Protein AF-A0A7C2CJF6-F1 (afdb_monomer_lite)

Secondary structure (DSSP, 8-state):
-HHHHHHHHHHHHHHHHHHHTT--------SS-HHHHHHHHHH--SHHHHHHHHHHHSS-PPPPTTHHHH--HHHHHHHHHHHHTT-TT----PPPPS-S-----S--EEEE-SSS-EEEEETTT-GGGSPTTPPP------

Structure (mmCIF, N/CA/C/O backbone):
data_AF-A0A7C2CJF6-F1
#
_entry.id   AF-A0A7C2CJF6-F1
#
loop_
_atom_site.group_PDB
_atom_site.id
_atom_site.type_symbol
_atom_site.label_atom_id
_atom_site.label_alt_id
_atom_site.label_comp_id
_atom_site.label_asym_id
_atom_site.label_entity_id
_atom_site.label_seq_id
_atom_site.pdbx_PDB_ins_code
_atom_site.Cartn_x
_atom_site.Cartn_y
_atom_site.Cartn_z
_atom_site.occupancy
_atom_site.B_iso_or_equiv
_atom_site.auth_seq_id
_atom_site.auth_comp_id
_atom_site.auth_asym_id
_atom_site.auth_atom_id
_atom_site.pdbx_PDB_model_num
ATOM 1 N N . MET A 1 1 ? -16.722 65.332 27.517 1.00 61.25 1 MET A N 1
ATOM 2 C CA . MET A 1 1 ? -17.888 64.445 27.753 1.00 61.25 1 MET A CA 1
ATOM 3 C C . MET A 1 1 ? -18.373 63.747 26.479 1.00 61.25 1 MET A C 1
ATOM 5 O O . MET A 1 1 ? -18.347 62.527 26.443 1.00 61.25 1 MET A O 1
ATOM 9 N N . ARG A 1 2 ? -18.722 64.468 25.400 1.00 70.06 2 ARG A N 1
ATOM 10 C CA . ARG A 1 2 ? -19.282 63.871 24.162 1.00 70.06 2 ARG A CA 1
ATOM 11 C C . ARG A 1 2 ? -18.359 62.872 23.431 1.00 70.06 2 ARG A C 1
ATOM 1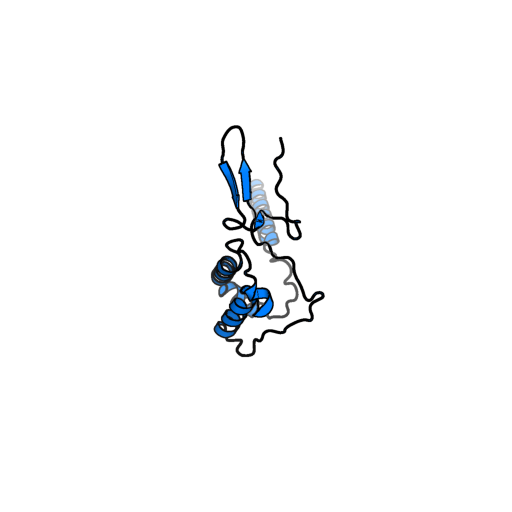3 O O . ARG A 1 2 ? -18.842 61.870 22.926 1.00 70.06 2 ARG A O 1
ATOM 20 N N . LYS A 1 3 ? -17.035 63.099 23.432 1.00 70.50 3 LYS A N 1
ATOM 21 C CA . LYS A 1 3 ? -16.035 62.179 22.840 1.00 70.50 3 LYS A CA 1
ATOM 22 C C . LYS A 1 3 ? -15.860 60.879 23.639 1.00 70.50 3 LYS A C 1
ATOM 24 O O . LYS A 1 3 ? -15.756 59.816 23.045 1.00 70.50 3 LYS A O 1
ATOM 29 N N . SER A 1 4 ? -15.885 60.954 24.972 1.00 77.06 4 SER A N 1
ATOM 30 C CA . SER A 1 4 ? -15.782 59.776 25.847 1.00 77.06 4 SER A CA 1
ATOM 31 C C . SER A 1 4 ? -17.004 58.867 25.722 1.00 77.06 4 SER A C 1
ATOM 33 O O . SER A 1 4 ? -16.852 57.656 25.682 1.00 77.06 4 SER A O 1
ATOM 35 N N . ILE A 1 5 ? -18.201 59.446 25.572 1.00 85.81 5 ILE A N 1
ATOM 36 C CA . ILE A 1 5 ? -19.433 58.683 25.314 1.00 85.81 5 ILE A CA 1
ATOM 37 C C . ILE A 1 5 ? -19.341 57.951 23.968 1.00 85.81 5 ILE A C 1
ATOM 39 O O . ILE A 1 5 ? -19.703 56.783 23.877 1.00 85.81 5 ILE A O 1
ATOM 43 N N . PHE A 1 6 ? -18.798 58.609 22.939 1.00 87.44 6 PHE A N 1
ATOM 44 C CA . PHE A 1 6 ? -18.628 58.007 21.615 1.00 87.44 6 PHE A CA 1
ATOM 45 C C . PHE A 1 6 ? -17.632 56.837 21.623 1.00 87.44 6 PHE A C 1
ATOM 47 O O . PHE A 1 6 ? -17.884 55.811 21.002 1.00 87.44 6 PHE A O 1
ATOM 54 N N . LEU A 1 7 ? -16.529 56.966 22.368 1.00 87.31 7 LEU A N 1
ATOM 55 C CA . LEU A 1 7 ? -15.533 55.901 22.526 1.00 87.31 7 LEU A CA 1
ATOM 56 C C . LEU A 1 7 ? -16.085 54.692 23.291 1.00 87.31 7 LEU A C 1
ATOM 58 O O . LEU A 1 7 ? -15.827 53.557 22.901 1.00 87.31 7 LEU A O 1
ATOM 62 N N . ILE A 1 8 ? -16.875 54.924 24.343 1.00 90.88 8 ILE A N 1
ATOM 63 C CA . ILE A 1 8 ? -17.529 53.843 25.093 1.00 90.88 8 ILE A CA 1
ATOM 64 C C . ILE A 1 8 ? -18.528 53.115 24.192 1.00 90.88 8 ILE A C 1
ATOM 66 O O . ILE A 1 8 ? -18.505 51.891 24.127 1.00 90.88 8 ILE A O 1
ATOM 70 N N . LEU A 1 9 ? -19.350 53.852 23.441 1.00 91.38 9 LEU A N 1
ATOM 71 C CA . LEU A 1 9 ? -20.325 53.254 22.531 1.00 91.38 9 LEU A CA 1
ATOM 72 C C . LEU A 1 9 ? -19.646 52.442 21.417 1.00 91.38 9 LEU A C 1
ATOM 74 O O . LEU A 1 9 ? -20.067 51.324 21.134 1.00 91.38 9 LEU A O 1
ATOM 78 N N . ALA A 1 10 ? -18.563 52.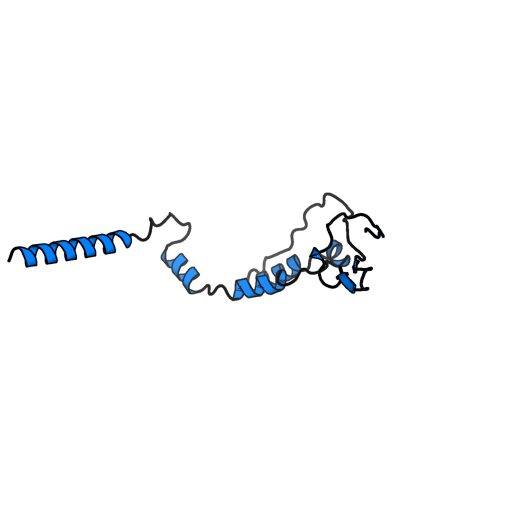963 20.834 1.00 90.06 10 ALA A N 1
ATOM 79 C CA . ALA A 1 10 ? -17.781 52.244 19.831 1.00 90.06 10 ALA A CA 1
ATOM 80 C C . ALA A 1 10 ? -17.150 50.961 20.399 1.00 90.06 10 ALA A C 1
ATOM 82 O O . ALA A 1 10 ? -17.175 49.929 19.735 1.00 90.06 10 ALA A O 1
ATOM 83 N N . SER A 1 11 ? -16.645 51.002 21.636 1.00 88.44 11 SER A N 1
ATOM 84 C CA . SER A 1 11 ? -16.096 49.826 22.324 1.00 88.44 11 SER A CA 1
ATOM 85 C C . SER A 1 11 ? -17.167 48.763 22.591 1.00 88.44 11 SER A C 1
ATOM 87 O O . SER A 1 11 ? -16.944 47.585 22.328 1.00 88.44 11 SER A O 1
ATOM 89 N N . VAL A 1 12 ? -18.361 49.172 23.034 1.00 91.56 12 VAL A N 1
ATOM 90 C CA . VAL A 1 12 ? -19.496 48.262 23.268 1.00 91.56 12 VAL A CA 1
ATOM 91 C C . VAL A 1 12 ? -19.952 47.603 21.965 1.00 91.56 12 VAL A C 1
ATOM 93 O O . VAL A 1 12 ? -20.170 46.395 21.939 1.00 91.56 12 VAL A O 1
ATOM 96 N N . ILE A 1 13 ? -20.048 48.369 20.873 1.00 90.06 13 ILE A N 1
ATOM 97 C CA . ILE A 1 13 ? -20.405 47.837 19.548 1.00 90.06 13 ILE A CA 1
ATOM 98 C C . ILE A 1 13 ? -19.330 46.866 19.050 1.00 90.06 13 ILE A C 1
ATOM 100 O O . ILE A 1 13 ? -19.659 45.792 18.555 1.00 90.06 13 ILE A O 1
ATOM 104 N N . PHE A 1 14 ? -18.051 47.209 19.217 1.00 86.94 14 PHE A N 1
ATOM 105 C CA . PHE A 1 14 ? -16.941 46.336 18.841 1.00 86.94 14 PHE A CA 1
ATOM 106 C C . PHE A 1 14 ? -16.973 45.014 19.621 1.00 86.94 14 PHE A C 1
ATOM 108 O O . PHE A 1 14 ? -16.875 43.945 19.024 1.00 86.94 14 PHE A O 1
ATOM 115 N N . PHE A 1 15 ? -17.205 45.069 20.935 1.00 84.44 15 PHE A N 1
ATOM 116 C CA . PHE A 1 15 ? -17.361 43.872 21.760 1.00 84.44 15 PHE A CA 1
ATOM 117 C C . PHE A 1 15 ? -18.586 43.039 21.359 1.00 84.44 15 PHE A C 1
ATOM 119 O O . PHE A 1 15 ? -18.473 41.822 21.237 1.00 84.44 15 PHE A O 1
ATOM 126 N N . ALA A 1 16 ? -19.733 43.667 21.090 1.00 84.56 16 ALA A N 1
ATOM 127 C CA . ALA A 1 16 ? -20.935 42.964 20.639 1.00 84.56 16 ALA A CA 1
ATOM 128 C C . ALA A 1 16 ? -20.721 42.245 19.294 1.00 84.56 16 ALA A C 1
ATOM 130 O O . ALA A 1 16 ? -21.175 41.116 19.122 1.00 84.56 16 ALA A O 1
ATOM 131 N N . LEU A 1 17 ? -19.982 42.861 18.364 1.00 82.75 17 LEU A N 1
ATOM 132 C CA . LEU A 1 17 ? -19.630 42.247 17.081 1.00 82.75 17 LEU A CA 1
ATOM 133 C C . LEU A 1 17 ? -18.701 41.036 17.253 1.00 82.75 17 LEU A C 1
ATOM 135 O O . LEU A 1 17 ? -18.908 40.030 16.581 1.00 82.75 17 LEU A O 1
ATOM 139 N N . VAL A 1 18 ? -17.728 41.094 18.170 1.00 79.75 18 VAL A N 1
ATOM 140 C CA . VAL A 1 18 ? -16.843 39.954 18.484 1.00 79.75 18 VAL A CA 1
ATOM 141 C C . VAL A 1 18 ? -17.624 38.795 19.115 1.00 79.75 18 VAL A C 1
ATOM 143 O O . VAL A 1 18 ? -17.413 37.644 18.743 1.00 79.75 18 VAL A O 1
ATOM 146 N N . PHE A 1 19 ? -18.562 39.081 20.023 1.00 70.19 19 PHE A N 1
ATOM 147 C CA . PHE A 1 19 ? -19.400 38.053 20.651 1.00 70.19 19 PHE A CA 1
ATOM 148 C C . PHE A 1 19 ? -20.450 37.449 19.704 1.00 70.19 19 PHE A C 1
ATOM 150 O O . PHE A 1 19 ? -20.811 36.291 19.873 1.00 70.19 19 PHE A O 1
ATOM 157 N N . CYS A 1 20 ? -20.898 38.177 18.678 1.00 63.59 20 CYS A N 1
ATOM 158 C CA . CYS A 1 20 ? -21.806 37.644 17.656 1.00 63.59 20 CYS A CA 1
ATOM 159 C C . CYS A 1 20 ? -21.126 36.577 16.768 1.00 63.59 20 CYS A C 1
ATOM 161 O O . CYS A 1 20 ? -21.765 35.629 16.330 1.00 63.59 20 CYS A O 1
ATOM 163 N N . GLN A 1 21 ? -19.804 36.665 16.569 1.00 61.59 21 GLN A N 1
ATOM 164 C CA . GLN A 1 21 ? -19.021 35.639 15.854 1.00 61.59 21 GLN A CA 1
ATOM 165 C C . GLN A 1 21 ? -18.745 34.381 16.704 1.00 61.59 21 GLN A C 1
ATOM 167 O O . GLN A 1 21 ? -18.205 33.402 16.195 1.00 61.59 21 GLN A O 1
ATOM 172 N N . LEU A 1 22 ? -19.083 34.396 18.002 1.00 57.88 22 LEU A N 1
ATOM 173 C CA . LEU A 1 22 ? -18.957 33.244 18.904 1.00 57.88 22 LEU A CA 1
ATOM 174 C C . LEU A 1 22 ? -20.170 32.307 18.853 1.00 57.88 22 LEU A C 1
ATOM 176 O O . LEU A 1 22 ? -20.222 31.350 19.633 1.00 57.88 22 LEU A O 1
ATOM 180 N N . GLU A 1 23 ? -21.118 32.529 17.939 1.00 54.84 23 GLU A N 1
ATOM 181 C CA . GLU A 1 23 ? -22.063 31.485 17.560 1.00 54.84 23 GLU A CA 1
ATOM 182 C C . GLU A 1 23 ? -21.272 30.316 16.965 1.00 54.84 23 GLU A C 1
ATOM 184 O O . GLU A 1 23 ? -20.946 30.266 15.779 1.00 54.84 23 GLU A O 1
ATOM 189 N N . ARG A 1 24 ? -20.928 29.351 17.830 1.00 55.72 24 ARG A N 1
ATOM 190 C CA . ARG A 1 24 ? -20.609 27.990 17.407 1.00 55.72 24 ARG A CA 1
ATOM 191 C C . ARG A 1 24 ? -21.781 27.583 16.530 1.00 55.72 24 ARG A C 1
ATOM 193 O O . ARG A 1 24 ? -22.889 27.482 17.051 1.00 55.72 24 ARG A O 1
ATOM 200 N N . GLY A 1 25 ? -21.537 27.464 15.222 1.00 56.81 25 GLY A N 1
ATOM 201 C CA . GLY A 1 25 ? -22.584 27.205 14.237 1.00 56.81 25 GLY A CA 1
ATOM 202 C C . GLY A 1 25 ? -23.543 26.135 14.743 1.00 56.81 25 GLY A C 1
ATOM 203 O O . GLY A 1 25 ? -23.090 25.204 15.413 1.00 56.81 25 GLY A O 1
ATOM 204 N N . GLU A 1 26 ? -24.841 26.326 14.475 1.00 56.59 26 GLU A N 1
ATOM 205 C CA . GLU A 1 26 ? -25.940 25.457 14.915 1.00 56.59 26 GLU A CA 1
ATOM 206 C C . GLU A 1 26 ? -25.466 24.022 15.138 1.00 56.59 26 GLU A C 1
ATOM 208 O O . GLU A 1 26 ? -24.933 23.386 14.221 1.00 56.59 26 GLU A O 1
ATOM 213 N N . SER A 1 27 ? -25.637 23.530 16.370 1.00 61.31 27 SER A N 1
ATOM 214 C CA . SER A 1 27 ? -25.366 22.139 16.710 1.00 61.31 27 SER A CA 1
ATOM 215 C C . SER A 1 27 ? -26.251 21.278 15.816 1.00 61.31 27 SER A C 1
ATOM 217 O O . SER A 1 27 ? -27.435 21.081 16.083 1.00 61.31 27 SER A O 1
ATOM 219 N N . ARG A 1 28 ? -25.691 20.836 14.687 1.00 64.12 28 ARG A N 1
ATOM 220 C CA . ARG A 1 28 ? -26.373 19.931 13.769 1.00 64.12 28 ARG A CA 1
ATOM 221 C C . ARG A 1 28 ? -26.801 18.730 14.594 1.00 64.12 28 ARG A C 1
ATOM 223 O O . ARG A 1 28 ? -26.000 18.221 15.377 1.00 64.12 28 ARG A O 1
ATOM 230 N N . SER A 1 29 ? -28.044 18.282 14.434 1.00 75.56 29 SER A N 1
ATOM 231 C CA . SER A 1 29 ? -28.495 17.082 15.132 1.00 75.56 29 SER A CA 1
ATOM 232 C C . SER A 1 29 ? -27.552 15.935 14.776 1.00 75.56 29 SER A C 1
ATOM 234 O O . SER A 1 29 ? -27.401 15.593 13.601 1.00 75.56 29 SER A O 1
ATOM 236 N N . THR A 1 30 ? -26.896 15.368 15.777 1.00 84.12 30 THR A N 1
ATOM 237 C CA . THR A 1 30 ? -25.996 14.230 15.610 1.00 84.12 30 THR A CA 1
ATOM 238 C C . THR A 1 30 ? -26.642 12.981 16.194 1.00 84.12 30 THR A C 1
ATOM 240 O O . THR A 1 30 ? -27.558 13.059 17.009 1.00 84.12 30 THR A O 1
ATOM 243 N N . LEU A 1 31 ? -26.183 11.810 15.748 1.00 90.94 31 LEU A N 1
ATOM 244 C CA . LEU A 1 31 ? -26.655 10.521 16.268 1.00 90.94 31 LEU A CA 1
ATOM 245 C C . LEU A 1 31 ? -26.220 10.275 17.722 1.00 90.94 31 LEU A C 1
ATOM 247 O O . LEU A 1 31 ? -26.804 9.435 18.399 1.00 90.94 31 LEU A O 1
ATOM 251 N N . LEU A 1 32 ? -25.184 10.980 18.185 1.00 92.19 32 LEU A N 1
ATOM 252 C CA . LEU A 1 32 ? -24.575 10.812 19.500 1.00 92.19 32 LEU A CA 1
ATOM 253 C C . LEU A 1 32 ? -24.730 12.093 20.326 1.00 92.19 32 LEU A C 1
ATOM 255 O O . LEU A 1 32 ? -24.725 13.182 19.756 1.00 92.19 32 LEU A O 1
ATOM 259 N N . PRO A 1 33 ? -24.815 12.002 21.662 1.00 91.94 33 PRO A N 1
ATOM 260 C CA . PRO A 1 33 ? -24.785 13.181 22.516 1.00 91.94 33 PRO A CA 1
ATOM 261 C C . PRO A 1 33 ? -23.520 14.030 22.272 1.00 91.94 33 PRO A C 1
ATOM 263 O O . PRO A 1 33 ? -22.443 13.460 22.059 1.00 91.94 33 PRO A O 1
ATOM 266 N N . PRO A 1 34 ? -23.604 15.372 22.357 1.00 88.62 34 PRO A N 1
ATOM 267 C CA . PRO A 1 34 ? -22.457 16.256 22.135 1.00 88.62 34 PRO A CA 1
ATOM 268 C C . PRO A 1 34 ? -21.228 15.915 22.989 1.00 88.62 34 PRO A C 1
ATOM 270 O O . PRO A 1 34 ? -20.109 15.931 22.482 1.00 88.62 34 PRO A O 1
ATOM 273 N N . ASP A 1 35 ? -21.428 15.541 24.255 1.00 91.62 35 ASP A N 1
ATOM 274 C CA . ASP A 1 35 ? -20.334 15.180 25.165 1.00 91.62 35 ASP A CA 1
ATOM 275 C C . ASP A 1 35 ? -19.592 13.917 24.709 1.00 91.62 35 ASP A C 1
ATOM 277 O O . ASP A 1 35 ? -18.367 13.846 24.774 1.00 91.62 35 ASP A O 1
ATOM 281 N N . THR A 1 36 ? -20.316 12.924 24.182 1.00 94.38 36 THR A N 1
ATOM 282 C CA . THR A 1 36 ? -19.712 11.710 23.617 1.00 94.38 36 THR A CA 1
ATOM 283 C C . THR A 1 36 ? -18.853 12.039 22.401 1.00 94.38 36 THR A C 1
ATOM 285 O O . THR A 1 36 ? -17.747 11.518 22.279 1.00 94.38 36 THR A O 1
ATOM 288 N N . LEU A 1 37 ? -19.325 12.926 21.521 1.00 91.06 37 LEU A N 1
ATOM 289 C CA . LEU A 1 37 ? -18.548 13.367 20.360 1.00 91.06 37 LEU A CA 1
ATOM 290 C C . LEU A 1 37 ? -17.279 14.106 20.776 1.00 91.06 37 LEU A C 1
ATOM 292 O O . LEU A 1 37 ? -16.217 13.836 20.224 1.00 91.06 37 LEU A O 1
ATOM 296 N N . LEU A 1 38 ? -17.373 15.001 21.763 1.00 91.06 38 LEU A N 1
ATOM 297 C CA . LEU A 1 38 ? -16.207 15.704 22.296 1.00 91.06 38 LEU A CA 1
ATOM 298 C C . LEU A 1 38 ? -15.183 14.733 22.884 1.00 91.06 38 LEU A C 1
ATOM 300 O O . LEU A 1 38 ? -13.994 14.887 22.624 1.00 91.06 38 LEU A O 1
ATOM 304 N N . ASN A 1 39 ? -15.628 13.707 23.610 1.00 94.69 39 ASN A N 1
ATOM 305 C CA . ASN A 1 39 ? -14.728 12.679 24.130 1.00 94.69 39 ASN A CA 1
ATOM 306 C C . ASN A 1 39 ? -14.025 11.910 23.003 1.00 94.69 39 ASN A C 1
ATOM 308 O O . ASN A 1 39 ? -12.819 11.705 23.082 1.00 94.69 39 ASN A O 1
ATOM 312 N N . ILE A 1 40 ? -14.740 11.548 21.931 1.00 92.50 40 ILE A N 1
ATOM 313 C CA . ILE A 1 40 ? -14.138 10.891 20.757 1.00 92.50 40 ILE A CA 1
ATOM 314 C C . ILE A 1 40 ? -13.097 11.803 20.094 1.00 92.50 40 ILE A C 1
ATOM 316 O O . ILE A 1 40 ? -11.999 11.351 19.784 1.00 92.50 40 ILE A O 1
ATOM 320 N N . ILE A 1 41 ? -13.429 13.081 19.888 1.00 90.56 41 ILE A N 1
ATOM 321 C CA . ILE A 1 41 ? -12.529 14.060 19.260 1.00 90.56 41 ILE A CA 1
ATOM 322 C C . ILE A 1 41 ? -11.266 14.261 20.103 1.00 90.56 41 ILE A C 1
ATOM 324 O O . ILE A 1 41 ? -10.175 14.336 19.549 1.00 90.56 41 ILE A O 1
ATOM 328 N N . ASN A 1 42 ? -11.407 14.341 21.426 1.00 93.50 42 ASN A N 1
ATOM 329 C CA . ASN A 1 42 ? -10.278 14.566 22.327 1.00 93.50 42 ASN A CA 1
ATOM 330 C C . ASN A 1 42 ? -9.366 13.337 22.465 1.00 93.50 42 ASN A C 1
ATOM 332 O O . ASN A 1 42 ? -8.181 13.502 22.741 1.00 93.50 42 ASN A O 1
ATOM 336 N N . GLU A 1 43 ? -9.900 12.129 22.276 1.00 93.38 43 GLU A N 1
ATOM 337 C CA . GLU A 1 43 ? -9.126 10.882 22.301 1.00 93.38 43 GLU A CA 1
ATOM 338 C C . GLU A 1 43 ? -8.413 10.613 20.961 1.00 93.38 43 GLU A C 1
ATOM 340 O O . GLU A 1 43 ? -7.319 10.050 20.919 1.00 93.38 43 GLU A O 1
ATOM 345 N N . ALA A 1 44 ? -9.016 11.011 19.836 1.00 92.25 44 ALA A N 1
ATOM 346 C CA . ALA A 1 44 ? -8.495 10.720 18.505 1.00 92.25 44 ALA A CA 1
ATOM 347 C C . ALA A 1 44 ? -7.381 11.699 18.082 1.00 92.25 44 ALA A C 1
ATOM 349 O O . ALA A 1 44 ? -7.655 12.776 17.558 1.00 92.25 44 ALA A O 1
ATOM 350 N N . SER A 1 45 ? -6.110 11.297 18.215 1.00 93.25 45 SER A N 1
ATOM 351 C CA . SER A 1 45 ? -4.972 12.110 17.740 1.00 93.25 45 SER A CA 1
ATOM 352 C C . SER A 1 45 ? -4.814 12.143 16.214 1.00 93.25 45 SER A C 1
ATOM 354 O O . SER A 1 45 ? -4.190 13.050 15.673 1.00 93.25 45 SER A O 1
ATOM 356 N N . GLY A 1 46 ? -5.352 11.145 15.506 1.00 94.19 46 GLY A N 1
ATOM 357 C CA . GLY A 1 46 ? -5.175 10.966 14.060 1.00 94.19 46 GLY A CA 1
ATOM 358 C C . GLY A 1 46 ? -3.885 10.238 13.657 1.00 94.19 46 GLY A C 1
ATOM 359 O O . GLY A 1 46 ? -3.840 9.658 12.573 1.00 94.19 46 GLY A O 1
ATOM 360 N N . ASP A 1 47 ? -2.880 10.157 14.534 1.00 95.50 47 ASP A N 1
ATOM 361 C CA . ASP A 1 47 ? -1.590 9.520 14.219 1.00 95.50 47 ASP A CA 1
ATOM 362 C C . ASP A 1 47 ? -1.731 8.032 13.892 1.00 95.50 47 ASP A C 1
ATOM 364 O O . ASP A 1 47 ? -1.089 7.526 12.973 1.00 95.50 47 ASP A O 1
ATOM 368 N N . LEU A 1 48 ? -2.594 7.320 14.624 1.00 93.81 48 LEU A N 1
ATOM 369 C CA . LEU A 1 48 ? -2.852 5.901 14.376 1.00 93.81 48 LEU A CA 1
ATOM 370 C C . LEU A 1 48 ? -3.484 5.678 12.994 1.00 93.81 48 LEU A C 1
ATOM 372 O O . LEU A 1 48 ? -3.133 4.727 12.295 1.00 93.81 48 LEU A O 1
ATOM 376 N N . ALA A 1 49 ? -4.394 6.568 12.587 1.00 93.88 49 ALA A N 1
ATOM 377 C CA . ALA A 1 49 ? -5.013 6.510 11.268 1.00 93.88 49 ALA A CA 1
ATOM 378 C C . ALA A 1 49 ? -3.972 6.769 10.169 1.00 93.88 49 ALA A C 1
ATOM 380 O O . ALA A 1 49 ? -3.879 5.982 9.228 1.00 93.88 49 ALA A O 1
ATOM 381 N N . LEU A 1 50 ? -3.135 7.797 10.342 1.00 96.19 50 LEU A N 1
ATOM 382 C CA . LEU A 1 50 ? -2.062 8.128 9.405 1.00 96.19 50 LEU A CA 1
ATOM 383 C C . LEU A 1 50 ? -1.039 6.991 9.268 1.00 96.19 50 LEU A C 1
ATOM 385 O O . LEU A 1 50 ? -0.616 6.672 8.161 1.00 96.19 50 LEU A O 1
ATOM 389 N N . GLN A 1 51 ? -0.654 6.339 10.367 1.00 95.81 51 GLN A N 1
ATOM 390 C CA . GLN A 1 51 ? 0.256 5.190 10.312 1.00 95.81 51 GLN A CA 1
ATOM 391 C C . GLN A 1 51 ? -0.331 4.045 9.482 1.00 95.81 51 GLN A C 1
ATOM 393 O O . GLN A 1 51 ? 0.352 3.507 8.611 1.00 95.81 51 GLN A O 1
ATOM 398 N N . ASN A 1 52 ? -1.601 3.696 9.707 1.00 96.12 52 ASN A N 1
ATOM 399 C CA . ASN A 1 52 ? -2.277 2.666 8.917 1.00 96.12 52 ASN A CA 1
ATOM 400 C C . ASN A 1 52 ? -2.371 3.048 7.431 1.00 96.12 52 ASN A C 1
ATOM 402 O O . ASN A 1 52 ? -2.167 2.194 6.570 1.00 96.12 52 ASN A O 1
ATOM 406 N N . GLU A 1 53 ? -2.633 4.321 7.128 1.00 95.94 53 GLU A N 1
ATOM 407 C CA . GLU A 1 53 ? -2.639 4.838 5.756 1.00 95.94 53 GLU A CA 1
ATOM 408 C C . GLU A 1 53 ? -1.263 4.696 5.095 1.00 95.94 53 GLU A C 1
ATOM 410 O O . GLU A 1 53 ? -1.171 4.191 3.978 1.00 95.94 53 GLU A O 1
ATOM 415 N N . ILE A 1 54 ? -0.182 5.039 5.798 1.00 96.75 54 ILE A N 1
ATOM 416 C CA . ILE A 1 54 ? 1.189 4.871 5.296 1.00 96.75 54 ILE A CA 1
ATOM 417 C C . ILE A 1 54 ? 1.507 3.391 5.034 1.00 96.75 54 ILE A C 1
ATOM 419 O O . ILE A 1 54 ? 2.102 3.073 4.005 1.00 96.75 54 ILE A O 1
ATOM 423 N N . PHE A 1 55 ? 1.095 2.469 5.910 1.00 94.81 55 PHE A N 1
ATOM 424 C CA . PHE A 1 55 ? 1.320 1.033 5.690 1.00 94.81 55 PHE A CA 1
ATOM 425 C C . PHE A 1 55 ? 0.554 0.477 4.485 1.00 94.81 55 PHE A C 1
ATOM 427 O O . PHE A 1 55 ? 1.057 -0.417 3.804 1.00 94.81 55 PHE A O 1
ATOM 434 N N . LEU A 1 56 ? -0.647 0.992 4.219 1.00 94.19 56 LEU A N 1
ATOM 435 C CA . LEU A 1 56 ? -1.483 0.546 3.105 1.00 94.19 56 LEU A CA 1
ATOM 436 C C . LEU A 1 56 ? -1.102 1.202 1.774 1.00 94.19 56 LEU A C 1
ATOM 438 O O . LEU A 1 56 ? -1.141 0.545 0.737 1.00 94.19 56 LEU A O 1
ATOM 442 N N . ALA A 1 57 ? -0.767 2.491 1.799 1.00 92.19 57 ALA A N 1
ATOM 443 C CA . ALA A 1 57 ? -0.723 3.339 0.611 1.00 92.19 57 ALA A CA 1
ATOM 444 C C . ALA A 1 57 ? 0.529 4.224 0.513 1.00 92.19 57 ALA A C 1
ATOM 446 O O . ALA A 1 57 ? 0.640 5.020 -0.418 1.00 92.19 57 ALA A O 1
ATOM 447 N N . GLY A 1 58 ? 1.495 4.089 1.428 1.00 92.88 58 GLY A N 1
ATOM 448 C CA . GLY A 1 58 ? 2.712 4.908 1.430 1.00 92.88 58 GLY A CA 1
ATOM 449 C C . GLY A 1 58 ? 3.583 4.729 0.183 1.00 92.88 58 GLY A C 1
ATOM 450 O O . GLY A 1 58 ? 4.333 5.634 -0.178 1.00 92.88 58 GLY A O 1
ATOM 451 N N . VAL A 1 59 ? 3.464 3.588 -0.501 1.00 91.44 59 VAL A N 1
ATOM 452 C CA . VAL A 1 59 ? 4.098 3.331 -1.798 1.00 91.44 59 VAL A CA 1
ATOM 453 C C . VAL A 1 59 ? 3.144 2.592 -2.731 1.00 91.44 59 VAL A C 1
ATOM 455 O O . VAL A 1 59 ? 2.332 1.774 -2.301 1.00 91.44 59 VAL A O 1
ATOM 458 N N . CYS A 1 60 ? 3.279 2.837 -4.035 1.00 89.56 60 CYS A N 1
ATOM 459 C CA . CYS A 1 60 ? 2.595 2.039 -5.047 1.00 89.56 60 CYS A CA 1
ATOM 460 C C . CYS A 1 60 ? 3.237 0.651 -5.092 1.00 89.56 60 CYS A C 1
ATOM 462 O O . CYS A 1 60 ? 4.338 0.485 -5.611 1.00 89.56 60 CYS A O 1
ATOM 464 N N . ARG A 1 61 ? 2.570 -0.349 -4.523 1.00 89.88 61 ARG A N 1
ATOM 465 C CA . ARG A 1 61 ? 3.070 -1.723 -4.495 1.00 89.88 61 ARG A CA 1
ATOM 466 C C . ARG A 1 61 ? 2.631 -2.475 -5.746 1.00 89.88 61 ARG A C 1
ATOM 468 O O . ARG A 1 61 ? 1.469 -2.392 -6.136 1.00 89.88 61 ARG A O 1
ATOM 475 N N . ASN A 1 62 ? 3.538 -3.250 -6.341 1.00 90.31 62 ASN A N 1
ATOM 476 C CA . ASN A 1 62 ? 3.131 -4.188 -7.381 1.00 90.31 62 ASN A CA 1
ATOM 477 C C . ASN A 1 62 ? 2.380 -5.346 -6.720 1.00 90.31 62 ASN A C 1
ATOM 479 O O . ASN A 1 62 ? 2.889 -5.945 -5.766 1.00 90.31 62 ASN A O 1
ATOM 483 N N . ARG A 1 63 ? 1.179 -5.657 -7.207 1.00 90.38 63 ARG A N 1
ATOM 484 C CA . ARG A 1 63 ? 0.385 -6.754 -6.659 1.00 90.38 63 ARG A CA 1
ATOM 485 C C . ARG A 1 63 ? 0.875 -8.071 -7.268 1.00 90.38 63 ARG A C 1
ATOM 487 O O . ARG A 1 63 ? 0.760 -8.239 -8.474 1.00 90.38 63 ARG A O 1
ATOM 494 N N . PRO A 1 64 ? 1.390 -9.018 -6.470 1.00 90.19 64 PRO A N 1
ATOM 495 C CA . PR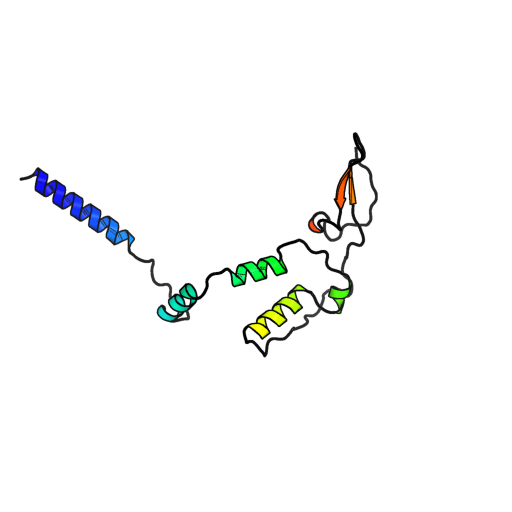O A 1 64 ? 1.830 -10.300 -6.991 1.00 90.19 64 PRO A CA 1
ATOM 496 C C . PRO A 1 64 ? 0.632 -11.169 -7.416 1.00 90.19 64 PRO A C 1
ATOM 498 O O . PRO A 1 64 ? -0.417 -11.117 -6.761 1.00 90.19 64 PRO A O 1
ATOM 501 N N . PRO A 1 65 ? 0.809 -12.065 -8.406 1.00 91.25 65 PRO A N 1
ATOM 502 C CA . PRO A 1 65 ? -0.241 -12.962 -8.888 1.00 91.25 65 PRO A CA 1
ATOM 503 C C . PRO A 1 65 ? -0.949 -13.767 -7.788 1.00 91.25 65 PRO A C 1
ATOM 505 O O . PRO A 1 65 ? -2.152 -14.016 -7.856 1.00 91.25 65 PRO A O 1
ATOM 508 N N . ALA A 1 66 ? -0.205 -14.163 -6.750 1.00 92.00 66 ALA A N 1
ATOM 509 C CA . ALA A 1 66 ? -0.725 -14.955 -5.639 1.00 92.00 66 ALA A CA 1
ATOM 510 C C . ALA A 1 66 ? -1.908 -14.270 -4.932 1.00 92.00 66 ALA A C 1
ATOM 512 O O . ALA A 1 66 ? -2.879 -14.941 -4.580 1.00 92.00 66 ALA A O 1
ATOM 513 N N . GLU A 1 67 ? -1.886 -12.941 -4.797 1.00 92.88 67 GLU A N 1
ATOM 514 C CA . GLU A 1 67 ? -2.932 -12.193 -4.090 1.00 92.88 67 GLU A CA 1
ATOM 515 C C . GLU A 1 67 ? -4.296 -12.233 -4.778 1.00 92.88 67 GLU A C 1
ATOM 517 O O . GLU A 1 67 ? -5.315 -12.130 -4.100 1.00 92.88 67 GLU A O 1
ATOM 522 N N . TYR A 1 68 ? -4.350 -12.462 -6.093 1.00 89.50 68 TYR A N 1
ATOM 523 C CA . TYR A 1 68 ? -5.623 -12.655 -6.796 1.00 89.50 68 TYR A CA 1
ATOM 524 C C . TYR A 1 68 ? -6.294 -13.996 -6.459 1.00 89.50 68 TYR A C 1
ATOM 526 O O . TYR A 1 68 ? -7.458 -14.199 -6.795 1.00 89.50 68 TYR A O 1
ATOM 534 N N . THR A 1 69 ? -5.569 -14.916 -5.812 1.00 88.12 69 THR A N 1
ATOM 535 C CA . THR A 1 69 ? -6.060 -16.261 -5.463 1.00 88.12 69 THR A CA 1
ATOM 536 C C . THR A 1 69 ? -6.149 -16.500 -3.960 1.00 88.12 69 THR A C 1
ATOM 538 O O . THR A 1 69 ? -7.074 -17.166 -3.508 1.00 88.12 69 THR A O 1
ATOM 541 N N . SER A 1 70 ? -5.211 -15.957 -3.180 1.00 88.44 70 SER A N 1
ATOM 542 C CA . SER A 1 70 ? -5.121 -16.165 -1.729 1.00 88.44 70 SER A CA 1
ATOM 543 C C . SER A 1 70 ? -5.645 -14.986 -0.902 1.00 88.44 70 SER A C 1
ATOM 545 O O . SER A 1 70 ? -5.502 -14.992 0.320 1.00 88.44 70 SER A O 1
ATOM 547 N N . GLY A 1 71 ? -6.197 -13.964 -1.558 1.00 90.50 71 GLY A N 1
ATOM 548 C CA . GLY A 1 71 ? -6.670 -12.733 -0.932 1.00 90.50 71 GLY A CA 1
ATOM 549 C C . GLY A 1 71 ? -5.623 -11.617 -0.926 1.00 90.50 71 GLY A C 1
ATOM 550 O O . GLY A 1 71 ? -4.411 -11.855 -0.888 1.00 90.50 71 GLY A O 1
ATOM 551 N N . TYR A 1 72 ? -6.115 -10.379 -0.952 1.00 93.25 72 TYR A N 1
ATOM 552 C CA . TYR A 1 72 ? -5.293 -9.178 -1.070 1.00 93.25 72 TYR A CA 1
ATOM 553 C C . TYR A 1 72 ? -4.581 -8.818 0.235 1.00 93.25 72 TYR A C 1
ATOM 555 O O . TYR A 1 72 ? -5.102 -9.031 1.336 1.00 93.25 72 TYR A O 1
ATOM 563 N N . PHE A 1 73 ? -3.390 -8.229 0.112 1.00 94.06 73 PHE A N 1
ATOM 564 C CA . PHE A 1 73 ? -2.643 -7.677 1.243 1.00 94.06 73 PHE A CA 1
ATOM 565 C C . PHE A 1 73 ? -3.497 -6.719 2.079 1.00 94.06 73 PHE A C 1
ATOM 567 O O . PHE A 1 73 ? -3.559 -6.875 3.297 1.00 94.06 73 PHE A O 1
ATOM 574 N N . GLU A 1 74 ? -4.187 -5.778 1.430 1.00 94.69 74 GLU A N 1
ATOM 575 C CA . GLU A 1 74 ? -4.945 -4.728 2.114 1.00 94.69 74 GLU A CA 1
ATOM 576 C C . GLU A 1 74 ? -6.079 -5.333 2.952 1.00 94.69 74 GLU A C 1
ATOM 578 O O . GLU A 1 74 ? -6.287 -4.954 4.103 1.00 94.69 74 GLU A O 1
ATOM 583 N N . THR A 1 75 ? -6.766 -6.340 2.407 1.00 95.25 75 THR A N 1
ATOM 584 C CA . THR A 1 75 ? -7.841 -7.057 3.100 1.00 95.25 75 THR A CA 1
ATOM 585 C C . THR A 1 75 ? -7.326 -7.788 4.339 1.00 95.25 75 THR A C 1
ATOM 587 O O . THR A 1 75 ? -7.947 -7.707 5.400 1.00 95.25 75 THR A O 1
ATOM 590 N N . ARG A 1 76 ? -6.180 -8.475 4.235 1.00 94.94 76 ARG A N 1
ATOM 591 C CA . ARG A 1 76 ? -5.572 -9.182 5.376 1.00 94.94 76 ARG A CA 1
ATOM 592 C C . ARG A 1 76 ? -5.092 -8.210 6.449 1.00 94.94 76 ARG A C 1
ATOM 594 O O . ARG A 1 76 ? -5.421 -8.402 7.616 1.00 94.94 76 ARG A O 1
ATOM 601 N N . PHE A 1 77 ? -4.393 -7.148 6.048 1.00 95.94 77 PHE A N 1
ATOM 602 C CA . PHE A 1 77 ? -3.925 -6.101 6.956 1.00 95.94 77 PHE A CA 1
ATOM 603 C C . PHE A 1 77 ? -5.089 -5.480 7.740 1.00 95.94 77 PHE A C 1
ATOM 605 O O . PHE A 1 77 ? -5.032 -5.372 8.964 1.00 95.94 77 PHE A O 1
ATOM 612 N N . LEU A 1 78 ? -6.178 -5.123 7.052 1.00 96.88 78 LEU A N 1
ATOM 613 C CA . LEU A 1 78 ? -7.362 -4.558 7.700 1.00 96.88 78 LEU A CA 1
ATOM 614 C C . LEU A 1 78 ? -8.017 -5.552 8.660 1.00 96.88 78 LEU A C 1
ATOM 616 O O . LEU A 1 78 ? -8.371 -5.165 9.770 1.00 96.88 78 LEU A O 1
ATOM 620 N N . LEU A 1 79 ? -8.147 -6.825 8.281 1.00 97.31 79 LEU A N 1
ATOM 621 C CA . LEU A 1 79 ? -8.706 -7.848 9.167 1.00 97.31 79 LEU A CA 1
ATOM 622 C C . LEU A 1 79 ? -7.888 -7.994 10.458 1.00 97.31 79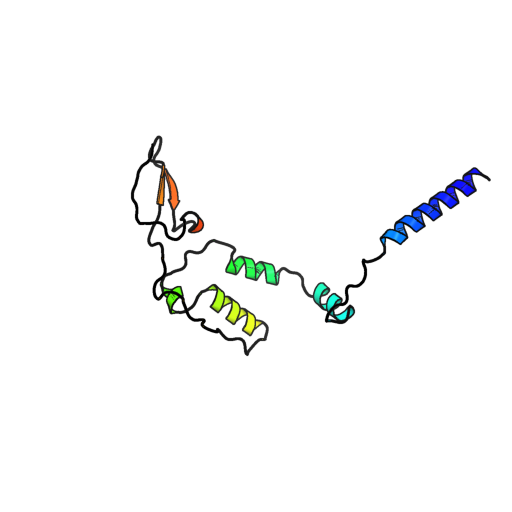 LEU A C 1
ATOM 624 O O . LEU A 1 79 ? -8.463 -8.088 11.544 1.00 97.31 79 LEU A O 1
ATOM 628 N N . GLU A 1 80 ? -6.560 -8.011 10.345 1.00 96.81 80 GLU A N 1
ATOM 629 C CA . GLU A 1 80 ? -5.650 -8.072 11.491 1.00 96.81 80 GLU A CA 1
ATOM 630 C C . GLU A 1 80 ? -5.822 -6.847 12.398 1.00 96.81 80 GLU A C 1
ATOM 632 O O . GLU A 1 80 ? -6.006 -7.011 13.606 1.00 96.81 80 GLU A O 1
ATOM 637 N N . LYS A 1 81 ? -5.880 -5.637 11.825 1.00 96.81 81 LYS A N 1
ATOM 638 C CA . LYS A 1 81 ? -6.114 -4.399 12.584 1.00 96.81 81 LYS A CA 1
ATOM 639 C C . LYS A 1 81 ? -7.479 -4.346 13.259 1.00 96.81 81 LYS A C 1
ATOM 641 O O . LYS A 1 81 ? -7.562 -3.972 14.424 1.00 96.81 81 LYS A O 1
ATOM 646 N N . LEU A 1 82 ? -8.547 -4.772 12.587 1.00 97.00 82 LEU A N 1
ATOM 647 C CA . LEU A 1 82 ? -9.881 -4.835 13.194 1.00 97.00 82 LEU A CA 1
ATOM 648 C C . LEU A 1 82 ? -9.887 -5.761 14.417 1.00 97.00 82 LEU A C 1
ATOM 650 O O . LEU A 1 82 ? -10.421 -5.396 15.467 1.00 97.00 82 LEU A O 1
ATOM 654 N N . LYS A 1 83 ? -9.249 -6.931 14.308 1.00 97.56 83 LYS A N 1
ATOM 655 C CA . LYS A 1 83 ? -9.121 -7.873 15.427 1.00 97.56 83 LYS A CA 1
ATOM 656 C C . LYS A 1 83 ? -8.272 -7.304 16.563 1.00 97.56 83 LYS A C 1
ATOM 658 O O . LYS A 1 83 ? -8.667 -7.440 17.719 1.00 97.56 83 LYS A O 1
ATOM 663 N N . GLU A 1 84 ? -7.161 -6.640 16.245 1.00 96.00 84 GLU A N 1
ATOM 664 C CA . GLU A 1 84 ? -6.314 -5.923 17.212 1.00 96.00 84 GLU A CA 1
ATOM 665 C C . GLU A 1 84 ? -7.116 -4.864 17.989 1.00 96.00 84 GLU A C 1
ATOM 667 O O . GLU A 1 84 ? -6.970 -4.747 19.203 1.00 96.00 84 GLU A O 1
ATOM 672 N N . TYR A 1 85 ? -8.034 -4.161 17.321 1.00 94.75 85 TYR A N 1
ATOM 673 C CA . TYR A 1 85 ? -8.910 -3.149 17.927 1.00 94.75 85 TYR A CA 1
ATOM 674 C C . TYR A 1 85 ? -10.127 -3.726 18.671 1.00 94.75 85 TYR A C 1
ATOM 676 O O . TYR A 1 85 ? -10.988 -2.974 19.126 1.00 94.75 85 TYR A O 1
ATOM 684 N N . GLY A 1 86 ? -10.213 -5.051 18.817 1.00 97.31 86 GLY A N 1
ATOM 685 C CA . GLY A 1 86 ? -11.258 -5.723 19.593 1.00 97.31 86 GLY A CA 1
ATOM 686 C C . GLY A 1 86 ? -12.492 -6.149 18.793 1.00 97.31 86 GLY A C 1
ATOM 687 O O . GLY A 1 86 ? -13.426 -6.703 19.373 1.00 97.31 86 GLY A O 1
ATOM 688 N N . LEU A 1 87 ? -12.505 -5.971 17.467 1.00 97.69 87 LEU A N 1
ATOM 689 C CA . LEU A 1 87 ? -13.579 -6.455 16.590 1.00 97.69 87 LEU A CA 1
ATOM 690 C C . LEU A 1 87 ? -13.332 -7.923 16.213 1.00 97.69 87 LEU A C 1
ATOM 692 O O . LEU A 1 87 ? -13.018 -8.264 15.074 1.00 97.69 87 LEU A O 1
ATOM 696 N N . SER A 1 88 ? -13.468 -8.815 17.195 1.00 95.88 88 SER A N 1
ATOM 697 C CA . SER A 1 88 ? -13.148 -10.247 17.061 1.00 95.88 88 SER A CA 1
ATOM 698 C C . SER A 1 88 ? -14.005 -10.994 16.034 1.00 95.88 88 SER A C 1
ATOM 700 O O . SER A 1 88 ? -13.562 -12.003 15.487 1.00 95.88 88 SER A O 1
ATOM 702 N N . GLN A 1 89 ? -15.208 -10.489 15.758 1.00 97.50 89 GLN A N 1
ATOM 703 C CA . GLN A 1 89 ? -16.151 -11.058 14.793 1.00 97.50 89 GLN A CA 1
ATOM 704 C C . GLN A 1 89 ? -15.925 -10.568 13.353 1.00 97.50 89 GLN A C 1
ATOM 706 O O . GLN A 1 89 ? -16.695 -10.931 12.470 1.00 97.50 89 GLN A O 1
ATOM 711 N N . ALA A 1 90 ? -14.910 -9.735 13.098 1.00 97.62 90 ALA A N 1
ATOM 712 C CA . ALA A 1 90 ? -14.590 -9.302 11.742 1.00 97.62 90 ALA A CA 1
ATOM 713 C C . ALA A 1 90 ? -14.156 -10.494 10.869 1.00 97.62 90 ALA A C 1
ATOM 715 O O . ALA A 1 90 ? -13.338 -11.323 11.284 1.00 97.62 90 ALA A O 1
ATOM 716 N N . GLU A 1 91 ? -14.673 -10.544 9.641 1.00 96.94 91 GLU A N 1
ATOM 717 C CA . GLU A 1 91 ? -14.408 -11.595 8.658 1.00 96.94 91 GLU A CA 1
ATOM 718 C C . GLU A 1 91 ? -14.328 -11.034 7.232 1.00 96.94 91 GLU A C 1
ATOM 720 O O . GLU A 1 91 ? -14.755 -9.911 6.960 1.00 96.94 91 GLU A O 1
ATOM 725 N N . ILE A 1 92 ? -13.750 -11.820 6.320 1.00 95.62 92 ILE A N 1
ATOM 726 C CA . ILE A 1 92 ? -13.648 -11.473 4.900 1.00 95.62 92 ILE A CA 1
ATOM 727 C C . ILE A 1 92 ? -14.849 -12.072 4.177 1.00 95.62 92 ILE A C 1
ATOM 729 O O . ILE A 1 92 ? -15.078 -13.278 4.242 1.00 95.62 92 ILE A O 1
ATOM 733 N N . VAL A 1 93 ? -15.581 -11.228 3.453 1.00 94.31 93 VAL A N 1
ATOM 734 C CA . VAL A 1 93 ? -16.680 -11.653 2.584 1.00 94.31 93 VAL A CA 1
ATOM 735 C C . VAL A 1 93 ? -16.211 -11.595 1.135 1.00 94.31 93 VAL A C 1
ATOM 737 O O . VAL A 1 93 ? -15.990 -10.514 0.590 1.00 94.31 93 VAL A O 1
ATOM 740 N N . GLU A 1 94 ? -16.075 -12.762 0.509 1.00 90.50 94 GLU A N 1
ATOM 741 C CA . GLU A 1 94 ? -15.711 -12.879 -0.904 1.00 90.50 94 GLU A CA 1
ATOM 742 C C . GLU A 1 94 ? -16.926 -12.607 -1.797 1.00 90.50 94 GLU A C 1
ATOM 744 O O . GLU A 1 94 ? -17.972 -13.253 -1.685 1.00 90.50 94 GLU A O 1
ATOM 749 N N . LEU A 1 95 ? -16.787 -11.640 -2.702 1.00 90.56 95 LEU A N 1
ATOM 750 C CA . LEU A 1 95 ? -17.842 -11.246 -3.633 1.00 90.56 95 LEU A CA 1
ATOM 751 C C . LEU A 1 95 ? -17.638 -11.909 -5.003 1.00 90.56 95 LEU A C 1
ATOM 753 O O . LEU A 1 95 ? -16.502 -12.153 -5.414 1.00 90.56 95 LEU A O 1
ATOM 757 N N . PRO A 1 96 ? -18.717 -12.182 -5.759 1.00 89.75 96 PRO A N 1
ATOM 758 C CA . PRO A 1 96 ? -18.593 -12.786 -7.081 1.00 89.75 96 PRO A CA 1
ATOM 759 C C . PRO A 1 96 ? -17.808 -11.879 -8.043 1.00 89.75 96 PRO A C 1
ATOM 761 O O . PRO A 1 96 ? -18.107 -10.693 -8.191 1.00 89.75 96 PRO A O 1
ATOM 764 N N . THR A 1 97 ? -16.831 -12.457 -8.747 1.00 85.31 97 THR A N 1
ATOM 765 C CA . THR A 1 97 ? -16.060 -11.758 -9.787 1.00 85.31 97 THR A CA 1
ATOM 766 C C . THR A 1 97 ? -16.772 -11.781 -11.142 1.00 85.31 97 THR A C 1
ATOM 768 O O . THR A 1 97 ? -17.447 -12.748 -11.499 1.00 85.31 97 THR A O 1
ATOM 771 N N . ARG A 1 98 ? -16.583 -10.719 -11.936 1.00 86.00 98 ARG A N 1
ATOM 772 C CA . ARG A 1 98 ? -17.083 -10.632 -13.321 1.00 86.00 98 ARG A CA 1
ATOM 773 C C . ARG A 1 98 ? -16.275 -11.483 -14.303 1.00 86.00 98 ARG A C 1
ATOM 775 O O . ARG A 1 98 ? -16.794 -11.841 -15.355 1.00 86.00 98 ARG A O 1
ATOM 782 N N . SER A 1 99 ? -15.016 -11.782 -13.985 1.00 88.75 99 SER A N 1
ATOM 783 C CA . SER A 1 99 ? -14.096 -12.524 -14.851 1.00 88.75 99 SER A CA 1
ATOM 784 C C . SER A 1 99 ? -13.251 -13.496 -14.037 1.00 88.75 99 SER A C 1
ATOM 786 O O . SER A 1 99 ? -12.860 -13.198 -12.910 1.00 88.75 99 SER A O 1
ATOM 788 N N . LYS A 1 100 ? -12.938 -14.652 -14.629 1.00 87.25 100 LYS A N 1
ATOM 789 C CA . LYS A 1 100 ? -12.011 -15.636 -14.046 1.00 87.25 100 LYS A CA 1
ATOM 790 C C . LYS A 1 100 ? -10.545 -15.219 -14.173 1.00 87.25 100 LYS A C 1
ATOM 792 O O . LYS A 1 100 ? -9.702 -15.767 -13.476 1.00 87.25 100 LYS A O 1
ATOM 797 N N . THR A 1 101 ? -10.248 -14.292 -15.078 1.00 89.75 101 THR A N 1
ATOM 798 C CA . THR A 1 101 ? -8.898 -13.797 -15.347 1.00 89.75 101 THR A CA 1
ATOM 799 C C . THR A 1 101 ? -8.857 -12.287 -15.182 1.00 89.75 101 THR A C 1
ATOM 801 O O . THR A 1 101 ? -9.830 -11.590 -15.487 1.00 89.75 101 THR A O 1
ATOM 804 N N . THR A 1 102 ? -7.712 -11.785 -14.739 1.00 90.56 102 THR A N 1
ATOM 805 C CA . THR A 1 102 ? -7.411 -10.357 -14.675 1.00 90.56 102 THR A CA 1
ATOM 806 C C . THR A 1 102 ? -6.134 -10.077 -15.451 1.00 90.56 102 THR A C 1
ATOM 808 O O . THR A 1 102 ? -5.320 -10.975 -15.656 1.00 90.56 102 THR A O 1
ATOM 811 N N . TRP A 1 103 ? -5.984 -8.838 -15.906 1.00 91.94 103 TRP A N 1
ATOM 812 C CA . TRP A 1 103 ? -4.718 -8.359 -16.440 1.00 91.94 103 TRP A CA 1
ATOM 813 C C . TRP A 1 103 ? -3.721 -8.188 -15.290 1.00 91.94 103 TRP A C 1
ATOM 815 O O . TRP A 1 103 ? -4.096 -7.685 -14.228 1.00 91.94 103 TRP A O 1
ATOM 825 N N . ASP A 1 104 ? -2.480 -8.606 -15.519 1.00 92.00 104 ASP A N 1
ATOM 826 C CA . ASP A 1 104 ? -1.356 -8.434 -14.606 1.00 92.00 104 ASP A CA 1
ATOM 827 C C . ASP A 1 104 ? -0.087 -8.186 -15.426 1.00 92.00 104 ASP A C 1
ATOM 829 O O . ASP A 1 104 ? 0.112 -8.809 -16.472 1.00 92.00 104 ASP A O 1
ATOM 833 N N . ALA A 1 105 ? 0.740 -7.241 -14.989 1.00 92.00 105 ALA A N 1
ATOM 834 C CA . ALA A 1 105 ? 1.937 -6.855 -15.721 1.00 92.00 105 ALA A CA 1
ATOM 835 C C . ALA A 1 105 ? 3.150 -7.652 -15.244 1.00 92.00 105 ALA A C 1
ATOM 837 O O . ALA A 1 105 ? 3.499 -7.628 -14.067 1.00 92.00 105 ALA A O 1
ATOM 838 N N . GLU A 1 106 ? 3.845 -8.296 -16.179 1.00 90.44 106 GLU A N 1
ATOM 839 C CA . GLU A 1 106 ? 5.054 -9.064 -15.868 1.00 90.44 106 GLU A CA 1
ATOM 840 C C . GLU A 1 106 ? 6.310 -8.176 -15.829 1.00 90.44 106 GLU A C 1
ATOM 842 O O . GLU A 1 106 ? 7.173 -8.333 -14.965 1.00 90.44 106 GLU A O 1
ATOM 847 N N . MET A 1 107 ? 6.417 -7.231 -16.769 1.00 92.56 107 MET A N 1
ATOM 848 C CA . MET A 1 107 ? 7.568 -6.342 -16.939 1.00 92.56 107 MET A CA 1
ATOM 849 C C . MET A 1 107 ? 7.170 -5.113 -17.762 1.00 92.56 107 MET A C 1
ATOM 851 O O . MET A 1 107 ? 6.420 -5.232 -18.730 1.00 92.56 107 MET A O 1
ATOM 855 N N . ALA A 1 108 ? 7.708 -3.945 -17.415 1.00 95.38 108 ALA A N 1
ATOM 856 C CA . ALA A 1 108 ? 7.693 -2.773 -18.281 1.00 95.38 108 ALA A CA 1
ATOM 857 C C . ALA A 1 108 ? 8.859 -1.853 -17.922 1.00 95.38 108 ALA A C 1
ATOM 859 O O . ALA A 1 108 ? 9.105 -1.592 -16.745 1.00 95.38 108 ALA A O 1
ATOM 860 N N . GLU A 1 109 ? 9.548 -1.345 -18.937 1.00 96.88 109 GLU A N 1
ATOM 861 C CA . GLU A 1 109 ? 10.648 -0.402 -18.772 1.00 96.88 109 GLU A CA 1
ATOM 862 C C . GLU A 1 109 ? 10.530 0.707 -19.819 1.00 96.88 109 GLU A C 1
ATOM 864 O O . GLU A 1 109 ? 10.107 0.471 -20.952 1.00 96.88 109 GLU A O 1
ATOM 869 N N . LEU A 1 110 ? 10.920 1.920 -19.440 1.00 96.81 110 LEU A N 1
ATOM 870 C CA . LEU A 1 110 ? 11.027 3.061 -20.339 1.00 96.81 110 LEU A CA 1
ATOM 871 C C . LEU A 1 110 ? 12.466 3.554 -20.335 1.00 96.81 110 LEU A C 1
ATOM 873 O O . LEU A 1 110 ? 13.012 3.887 -19.281 1.00 96.81 110 LEU A O 1
ATOM 877 N N . TRP A 1 111 ? 13.052 3.659 -21.522 1.00 97.94 111 TRP A N 1
ATOM 878 C CA . TRP A 1 111 ? 14.440 4.059 -21.706 1.00 97.94 111 TRP A CA 1
ATOM 879 C C . TRP A 1 111 ? 14.548 5.246 -22.656 1.00 97.94 111 TRP A C 1
ATOM 881 O O . TRP A 1 111 ? 13.941 5.270 -23.725 1.00 97.94 111 TRP A O 1
ATOM 891 N N . LEU A 1 112 ? 15.388 6.208 -22.288 1.00 97.88 112 LEU A N 1
ATOM 892 C CA . LEU A 1 112 ? 15.956 7.159 -23.227 1.00 97.88 112 LEU A CA 1
ATOM 893 C C . LEU A 1 112 ? 17.117 6.464 -23.940 1.00 97.88 112 LEU A C 1
ATOM 895 O O . LEU A 1 112 ? 18.063 6.023 -23.292 1.00 97.88 112 LEU A O 1
ATOM 899 N N . VAL A 1 113 ? 17.044 6.350 -25.265 1.00 97.25 113 VAL A N 1
ATOM 900 C CA . VAL A 1 113 ? 18.095 5.704 -26.076 1.00 97.25 113 VAL A CA 1
ATOM 901 C C . VAL A 1 113 ? 19.043 6.707 -26.735 1.00 97.25 113 VAL A C 1
ATOM 903 O O . VAL A 1 113 ? 20.185 6.370 -27.042 1.00 97.25 113 VAL A O 1
ATOM 906 N N . LYS A 1 114 ? 18.589 7.947 -26.955 1.00 94.75 114 LYS A N 1
ATOM 907 C CA . LYS A 1 114 ? 19.377 9.062 -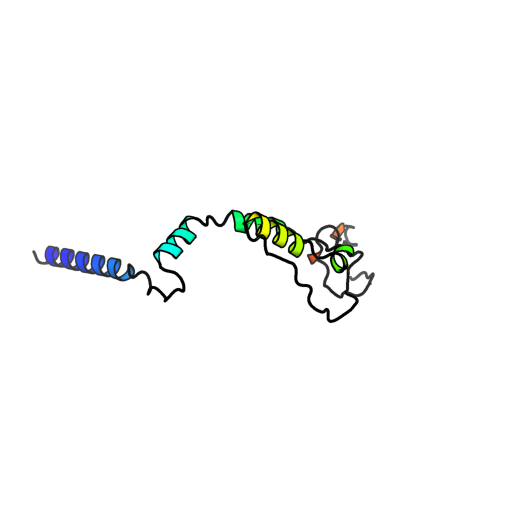27.498 1.00 94.75 114 LYS A CA 1
ATOM 908 C C . LYS A 1 114 ? 18.969 10.366 -26.804 1.00 94.75 114 LYS A C 1
ATOM 910 O O . LYS A 1 114 ? 17.788 10.532 -26.521 1.00 94.75 114 LYS A O 1
ATOM 915 N N . PRO A 1 115 ? 19.906 11.301 -26.560 1.00 94.75 115 PRO A N 1
ATOM 916 C CA . PRO A 1 115 ? 21.329 11.252 -26.922 1.00 94.75 115 PRO A CA 1
ATOM 917 C C . PRO A 1 115 ? 22.179 10.337 -26.023 1.00 94.75 115 PRO A C 1
ATOM 919 O O . PRO A 1 115 ? 23.264 9.938 -26.436 1.00 94.75 115 PRO A O 1
ATOM 922 N N . THR A 1 116 ? 21.678 9.972 -24.842 1.00 96.56 116 THR A N 1
ATOM 923 C CA . THR A 1 116 ? 22.371 9.122 -23.863 1.00 96.56 116 THR A CA 1
ATOM 924 C C . THR A 1 116 ? 21.456 7.980 -23.442 1.00 96.56 116 THR A C 1
ATOM 926 O O . THR A 1 116 ? 20.254 8.190 -23.291 1.00 96.56 116 THR A O 1
ATOM 929 N N . LEU A 1 117 ? 22.027 6.791 -23.230 1.00 97.31 117 LEU A N 1
ATOM 930 C CA . LEU A 1 117 ? 21.293 5.639 -22.717 1.00 97.31 117 LEU A CA 1
ATOM 931 C C . LEU A 1 117 ? 20.981 5.830 -21.226 1.00 97.31 117 LEU A C 1
ATOM 933 O O . LEU A 1 117 ? 21.899 5.878 -20.407 1.00 97.31 117 LEU A O 1
ATOM 937 N N . GLN A 1 118 ? 19.699 5.925 -20.877 1.00 97.94 118 GLN A N 1
ATOM 938 C CA . GLN A 1 118 ? 19.253 6.131 -19.498 1.00 97.94 118 GLN A CA 1
ATOM 939 C C . GLN A 1 118 ? 17.883 5.484 -19.254 1.00 97.94 118 GLN A C 1
ATOM 941 O O . GLN A 1 118 ? 16.944 5.717 -20.011 1.00 97.94 118 GLN A O 1
ATOM 946 N N . LYS A 1 119 ? 17.740 4.724 -18.161 1.00 97.12 119 LYS A N 1
ATOM 947 C CA . LYS A 1 119 ? 16.434 4.225 -17.703 1.00 97.12 119 LYS A CA 1
ATOM 948 C C . LYS A 1 119 ? 15.633 5.381 -17.101 1.00 97.12 119 LYS A C 1
ATOM 950 O O . LYS A 1 119 ? 16.142 6.093 -16.236 1.00 97.12 119 LYS A O 1
ATOM 955 N N . LEU A 1 120 ? 14.406 5.575 -17.571 1.00 96.50 120 LEU A N 1
ATOM 956 C C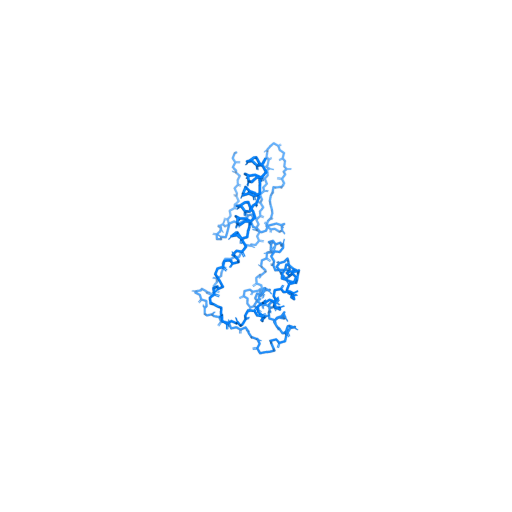A . LEU A 1 120 ? 13.495 6.626 -17.111 1.00 96.50 120 LEU A CA 1
ATOM 957 C C . LEU A 1 120 ? 12.436 6.088 -16.148 1.00 96.50 120 LEU A C 1
ATOM 959 O O . LEU A 1 120 ? 12.102 6.761 -15.178 1.00 96.50 120 LEU A O 1
ATOM 963 N N . ALA A 1 121 ? 11.915 4.889 -16.411 1.00 96.06 121 ALA A N 1
ATOM 964 C CA . ALA A 1 121 ? 10.917 4.241 -15.569 1.00 96.06 121 ALA A CA 1
ATOM 965 C C . ALA A 1 121 ? 11.047 2.717 -15.638 1.00 96.06 121 ALA A C 1
ATOM 967 O O . ALA A 1 121 ? 11.489 2.167 -16.646 1.00 96.06 121 ALA A O 1
ATOM 968 N N . ASP A 1 122 ? 10.638 2.048 -14.566 1.00 95.69 122 ASP A N 1
ATOM 969 C CA . ASP A 1 122 ? 10.611 0.593 -14.445 1.00 95.69 122 ASP A CA 1
ATOM 970 C C . ASP A 1 122 ? 9.424 0.201 -13.562 1.00 95.69 122 ASP A C 1
ATOM 972 O O . ASP A 1 122 ? 9.211 0.790 -12.495 1.00 95.69 122 ASP A O 1
ATOM 976 N N . LEU A 1 123 ? 8.661 -0.796 -14.005 1.00 94.31 123 LEU A N 1
ATOM 977 C CA . LEU A 1 123 ? 7.542 -1.379 -13.267 1.00 94.31 123 LEU A CA 1
ATOM 978 C C . LEU A 1 123 ? 7.964 -1.871 -11.874 1.00 94.31 123 LEU A C 1
ATOM 980 O O . LEU A 1 123 ? 7.180 -1.782 -10.930 1.00 94.31 123 LEU A O 1
ATOM 984 N N . LYS A 1 124 ? 9.191 -2.389 -11.745 1.00 92.06 124 LYS A N 1
ATOM 985 C CA . LYS A 1 124 ? 9.732 -2.905 -10.479 1.00 92.06 124 LYS A CA 1
ATOM 986 C C . LYS A 1 124 ? 9.991 -1.800 -9.460 1.00 92.06 124 LYS A C 1
ATOM 988 O O . LYS A 1 124 ? 9.929 -2.072 -8.265 1.00 92.06 124 LYS A O 1
ATOM 993 N N . ASP A 1 125 ? 10.272 -0.590 -9.938 1.00 93.62 125 ASP A N 1
ATOM 994 C CA . ASP A 1 125 ? 10.592 0.557 -9.094 1.00 93.62 125 ASP A CA 1
ATOM 995 C C . ASP A 1 125 ? 9.298 1.273 -8.670 1.00 93.62 125 ASP A C 1
ATOM 997 O O . ASP A 1 125 ? 9.031 1.431 -7.478 1.00 93.62 125 ASP A O 1
ATOM 1001 N N . ILE A 1 126 ? 8.465 1.682 -9.638 1.00 92.62 126 ILE A N 1
ATOM 1002 C CA . ILE A 1 126 ? 7.176 2.348 -9.388 1.00 92.62 126 ILE A CA 1
ATOM 1003 C C . ILE A 1 126 ? 6.123 1.802 -10.372 1.00 92.62 126 ILE A C 1
ATOM 1005 O O . ILE A 1 126 ? 6.078 2.218 -11.534 1.00 92.62 126 ILE A O 1
ATOM 1009 N N . PRO A 1 127 ? 5.205 0.934 -9.912 1.00 92.38 127 PRO A N 1
ATOM 1010 C CA . PRO A 1 127 ? 4.203 0.301 -10.769 1.00 92.38 127 PRO A CA 1
ATOM 1011 C C . PRO A 1 127 ? 3.215 1.275 -11.415 1.00 92.38 127 PRO A C 1
ATOM 1013 O O . PRO A 1 127 ? 2.671 0.996 -12.480 1.00 92.38 127 PRO A O 1
ATOM 1016 N N . ALA A 1 128 ? 3.001 2.438 -10.792 1.00 91.56 128 ALA A N 1
ATOM 1017 C CA . ALA A 1 128 ? 2.070 3.460 -11.267 1.00 91.56 128 ALA A CA 1
ATOM 1018 C C . ALA A 1 128 ? 2.449 4.067 -12.631 1.00 91.56 128 ALA A C 1
ATOM 1020 O O . ALA A 1 128 ? 1.625 4.741 -13.244 1.00 91.56 128 ALA A O 1
ATOM 1021 N N . PHE A 1 129 ? 3.671 3.838 -13.123 1.00 92.38 129 PHE A N 1
ATOM 1022 C CA . PHE A 1 129 ? 4.080 4.291 -14.452 1.00 92.38 129 PHE A CA 1
ATOM 1023 C C . PHE A 1 129 ? 3.436 3.505 -15.600 1.00 92.38 129 PHE A C 1
ATOM 1025 O O . PHE A 1 129 ? 3.388 4.014 -16.721 1.00 92.38 129 PHE A O 1
ATOM 1032 N N . LEU A 1 130 ? 2.932 2.293 -15.351 1.00 93.94 130 LEU A N 1
ATOM 1033 C CA . LEU A 1 130 ? 2.297 1.472 -16.378 1.00 93.94 130 LEU A CA 1
ATOM 1034 C C . LEU A 1 130 ? 0.773 1.635 -16.350 1.00 93.94 130 LEU A C 1
ATOM 1036 O O . LEU A 1 130 ? 0.126 1.446 -15.323 1.00 93.94 130 LEU A O 1
ATOM 1040 N N . CYS A 1 131 ? 0.183 1.923 -17.511 1.00 93.56 131 CYS A N 1
ATOM 1041 C CA . CYS A 1 131 ? -1.268 1.980 -17.658 1.00 93.56 131 CYS A CA 1
ATOM 1042 C C . CYS A 1 131 ? -1.877 0.560 -17.595 1.00 93.56 131 CYS A C 1
ATOM 1044 O O . CYS A 1 131 ? -1.463 -0.302 -18.383 1.00 93.56 131 CYS A O 1
ATOM 1046 N N . PRO A 1 132 ? -2.869 0.296 -16.721 1.00 91.81 132 PRO A N 1
ATOM 1047 C CA . PRO A 1 132 ? -3.540 -0.999 -16.654 1.00 91.81 132 PRO A CA 1
ATOM 1048 C C . PRO A 1 132 ? -4.198 -1.400 -17.978 1.00 91.81 132 PRO A C 1
ATOM 1050 O O . PRO A 1 132 ? -4.832 -0.584 -18.643 1.00 91.81 132 PRO A O 1
ATOM 1053 N N . GLY A 1 133 ? -4.078 -2.676 -18.349 1.00 93.19 133 GLY A N 1
ATOM 1054 C CA . GLY A 1 133 ? -4.646 -3.202 -19.596 1.00 93.19 133 GLY A CA 1
ATOM 1055 C C . GLY A 1 133 ? -3.808 -2.922 -20.848 1.00 93.19 133 GLY A C 1
ATOM 1056 O O . GLY A 1 133 ? -4.252 -3.239 -21.952 1.00 93.19 133 GLY A O 1
ATOM 1057 N N . SER A 1 134 ? -2.607 -2.354 -20.697 1.00 94.62 134 SER A N 1
ATOM 1058 C CA . SER A 1 134 ? -1.663 -2.183 -21.806 1.00 94.62 134 SER A CA 1
ATOM 1059 C C . SER A 1 134 ? -1.317 -3.526 -22.453 1.00 94.62 134 SER A C 1
ATOM 1061 O O . SER A 1 134 ? -1.188 -4.551 -21.778 1.00 94.62 134 SER A O 1
ATOM 1063 N N . VAL A 1 135 ? -1.156 -3.507 -23.776 1.00 95.44 135 VAL A N 1
ATOM 1064 C CA . VAL A 1 135 ? -0.755 -4.676 -24.565 1.00 95.44 135 VAL A CA 1
ATOM 1065 C C . VAL A 1 135 ? 0.764 -4.783 -24.631 1.00 95.44 135 VAL A C 1
ATOM 1067 O O . VAL A 1 135 ? 1.463 -3.770 -24.704 1.00 95.44 135 VAL A O 1
ATOM 1070 N N . SER A 1 136 ? 1.277 -6.011 -24.642 1.00 96.56 136 SER A N 1
ATOM 1071 C CA . SER A 1 136 ? 2.709 -6.279 -24.777 1.00 96.56 136 SER A CA 1
ATOM 1072 C C . SER A 1 136 ? 3.256 -5.638 -26.050 1.00 96.56 136 SER A C 1
ATOM 1074 O O . SER A 1 136 ? 2.780 -5.924 -27.147 1.00 96.56 136 SER A O 1
ATOM 1076 N N . THR A 1 137 ? 4.236 -4.753 -25.889 1.00 95.38 137 THR A N 1
ATOM 1077 C CA . THR A 1 137 ? 4.803 -3.954 -26.977 1.00 95.38 137 THR A CA 1
ATOM 1078 C C . THR A 1 137 ? 6.273 -3.662 -26.683 1.00 95.38 137 THR A C 1
ATOM 1080 O O . THR A 1 137 ? 6.630 -3.430 -25.532 1.00 95.38 137 THR A O 1
ATOM 1083 N N . ASP A 1 138 ? 7.101 -3.633 -27.726 1.00 96.75 138 ASP A N 1
ATOM 1084 C CA . ASP A 1 138 ? 8.483 -3.145 -27.695 1.00 96.75 138 ASP A CA 1
ATOM 1085 C C . ASP A 1 138 ? 8.672 -2.200 -28.888 1.00 96.75 138 ASP A C 1
ATOM 1087 O O . ASP A 1 138 ? 8.624 -2.622 -30.047 1.00 96.75 138 ASP A O 1
ATOM 1091 N N . VAL A 1 139 ? 8.758 -0.897 -28.612 1.00 96.44 139 VAL A N 1
ATOM 1092 C CA . VAL A 1 139 ? 8.826 0.150 -29.638 1.00 96.44 139 VAL A CA 1
ATOM 1093 C C . VAL A 1 139 ? 9.797 1.249 -29.234 1.00 96.44 139 VAL A C 1
ATOM 1095 O O . VAL A 1 139 ? 9.904 1.625 -28.071 1.00 96.44 139 VAL A O 1
ATOM 1098 N N . THR A 1 140 ? 10.469 1.818 -30.233 1.00 96.25 140 THR A N 1
ATOM 1099 C CA . THR A 1 140 ? 11.264 3.043 -30.102 1.00 96.25 140 THR A CA 1
ATOM 1100 C C . THR A 1 140 ? 10.599 4.147 -30.916 1.00 96.25 140 THR A C 1
ATOM 1102 O O . THR A 1 140 ? 10.267 3.937 -32.083 1.00 96.25 140 THR A O 1
ATOM 1105 N N . ALA A 1 141 ? 10.419 5.318 -30.310 1.00 92.81 141 ALA A N 1
ATOM 1106 C CA . ALA A 1 141 ? 9.868 6.507 -30.953 1.00 92.81 141 ALA A CA 1
ATOM 1107 C C . ALA A 1 141 ? 10.934 7.623 -31.046 1.00 92.81 141 ALA A C 1
ATOM 1109 O O . ALA A 1 141 ? 11.872 7.613 -30.243 1.00 92.81 141 ALA A O 1
ATOM 1110 N N . PRO A 1 142 ? 10.834 8.522 -32.046 1.00 85.38 142 PRO A N 1
ATOM 1111 C CA . PRO A 1 142 ? 11.767 9.633 -32.243 1.00 85.38 142 PRO A CA 1
ATOM 1112 C C . PRO A 1 142 ? 11.646 10.738 -31.188 1.00 85.38 142 PRO A C 1
ATOM 1114 O O . PRO A 1 142 ? 10.526 10.952 -30.669 1.00 85.38 142 PRO A O 1
#

pLDDT: mean 89.74, std 9.83, range [54.84, 97.94]

Foldseek 3Di:
DVVVVVVVVVVVVVVVVVVVVVPPDPPDDDPDPPVVVVVVVVPCPCVVVVVLCCVQPVAQDAWDPVCVPVNHPNVVSVQVVCVVVVVVVDDDDDDDDPDPDADHDPWDWDFDPPPDTDTDDICNVHVVVDDGPDDDDDDDDD

Radius of gyration: 29.27 Å; chains: 1; bounding box: 51×81×60 Å

Sequence (142 aa):
MRKSIFLILASVIFFALVFCQLERGESRSTLLPPDTLLNIINEASGDLALQNEIFLAGVCRNRPPAEYTSGYFETRFLLEKLKEYGLSQAEIVELPTRSKTTWDAEMAELWLVKPTLQKLADLKDIPAFLCPGSVSTDVTAP